Protein AF-A0A3N5QQ75-F1 (afdb_monomer)

Mean predicted aligned error: 16.66 Å

Foldseek 3Di:
DDDDDDDDDDDDDDDDDDDDDDDDDDDDDPDDDDPPPPDDDDDDPPPPPQAAWFQDPNDIFGRDNQWTWDALDVPDPWIKIKGFDDDWDWDQPPPPPDIKIKGKIWIDGRDPDIDIDITIRHDDDD

Sequence (126 aa):
MPSAAPFRWTAPLIVAAAACLASCGDGGGERGTAAQSVSEPAGAPRSDHKNTEYTIGGRTIWLIDGVAEVAAAPGSAARIVTRYFGNEVRGDFNADGREDVLFLVTQETGGSGTFFYAVAAVNLER

Radius of gyration: 26.56 Å; Cα contacts (8 Å, |Δi|>4): 159; chains: 1; bounding box: 63×48×68 Å

Secondary structure (DSSP, 8-state):
----------PPP-----------------------------------TTSSEEEETTEEEE-BTTEEEEESSTT-S-EEEEEEEEEEEEE-SSSSSSPEEEEEEEEE-SSS-EEEEEEEE-----

pLDDT: mean 73.7, std 20.1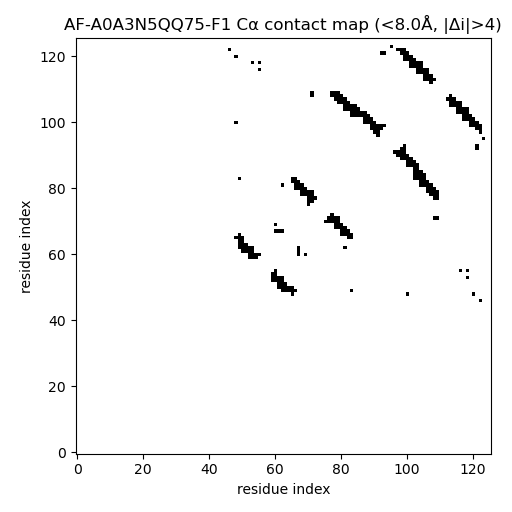4, range [37.41, 94.69]

Solvent-accessible surface area (backbone atoms only — not comparable to full-atom values): 8569 Å² total; per-residue (Å²): 134,84,85,89,76,85,88,78,87,81,78,83,88,81,88,82,87,84,88,79,93,84,79,88,85,85,85,88,80,95,69,89,70,76,82,75,77,79,77,77,79,75,80,66,86,71,74,50,76,36,56,40,77,45,75,58,94,91,39,80,45,58,28,52,88,27,38,26,82,43,63,66,44,94,92,45,92,43,42,27,40,35,35,64,67,48,78,76,44,76,44,57,84,82,76,77,86,46,74,19,41,34,30,35,31,36,36,32,70,64,66,96,58,77,44,81,45,82,49,70,48,73,68,73,89,129

Nearest PDB structures (foldseek):
  4fma-assembly9_I  TM=4.619E-01  e=2.617E+00  Escherichia coli
  6iqt-assembly2_C  TM=4.392E-01  e=6.270E+00  Helicobacter pylori 26695

Structure (mmCIF, N/CA/C/O backbone):
data_AF-A0A3N5QQ75-F1
#
_entry.id   AF-A0A3N5QQ75-F1
#
loop_
_atom_site.group_PDB
_atom_site.id
_atom_site.type_symbol
_atom_site.label_atom_id
_atom_site.label_alt_id
_atom_site.label_comp_id
_atom_site.label_asym_id
_atom_site.label_entity_id
_atom_site.label_seq_id
_atom_site.pdbx_PDB_ins_code
_atom_site.Cartn_x
_atom_site.Cartn_y
_atom_site.Cartn_z
_atom_site.occupancy
_atom_site.B_iso_or_equiv
_atom_site.auth_seq_id
_atom_site.auth_comp_id
_atom_site.auth_asym_id
_atom_site.auth_atom_id
_atom_site.pdbx_PDB_model_num
ATOM 1 N N . MET A 1 1 ? -46.088 -8.056 -2.939 1.00 45.38 1 MET A N 1
ATOM 2 C CA . MET A 1 1 ? -44.879 -8.724 -2.403 1.00 45.38 1 MET A CA 1
ATOM 3 C C . MET A 1 1 ? -43.832 -7.640 -2.156 1.00 45.38 1 MET A C 1
ATOM 5 O O . MET A 1 1 ? -43.824 -6.683 -2.919 1.00 45.38 1 MET A O 1
ATOM 9 N N . PRO A 1 2 ? -43.150 -7.684 -1.001 1.00 51.50 2 PRO A N 1
ATOM 10 C CA . PRO A 1 2 ? -43.153 -6.650 0.058 1.00 51.50 2 PRO A CA 1
ATOM 11 C C . PRO A 1 2 ? -42.226 -5.463 -0.277 1.00 51.50 2 PRO A C 1
ATOM 13 O O . PRO A 1 2 ? -41.147 -5.684 -0.802 1.00 51.50 2 PRO A O 1
ATOM 16 N N . SER A 1 3 ? -42.592 -4.179 -0.148 1.00 51.12 3 SER A N 1
ATOM 17 C CA . SER A 1 3 ? -43.098 -3.382 0.993 1.00 51.12 3 SER A CA 1
ATOM 18 C C . SER A 1 3 ? -42.158 -3.374 2.204 1.00 51.12 3 SER A C 1
ATOM 20 O O . SER A 1 3 ? -42.354 -4.125 3.154 1.00 51.12 3 SER A O 1
ATOM 22 N N . ALA A 1 4 ? -41.148 -2.501 2.156 1.00 53.00 4 ALA A N 1
ATOM 23 C CA . ALA A 1 4 ? -40.246 -2.201 3.263 1.00 53.00 4 ALA A CA 1
ATOM 24 C C . ALA A 1 4 ? -40.889 -1.189 4.230 1.00 53.00 4 ALA A C 1
ATOM 26 O O . ALA A 1 4 ? -41.298 -0.105 3.818 1.00 53.00 4 ALA A O 1
ATOM 27 N N . ALA A 1 5 ? -40.956 -1.541 5.514 1.00 62.81 5 ALA A N 1
ATOM 28 C CA . ALA A 1 5 ? -41.273 -0.628 6.610 1.00 62.81 5 ALA A CA 1
ATOM 29 C C . ALA A 1 5 ? -40.014 -0.400 7.480 1.00 62.81 5 ALA A C 1
ATOM 31 O O . ALA A 1 5 ? -39.174 -1.298 7.570 1.00 62.81 5 ALA A O 1
ATOM 32 N N . PRO A 1 6 ? -39.859 0.786 8.101 1.00 57.84 6 PRO A N 1
ATOM 33 C CA . PRO A 1 6 ? -38.618 1.211 8.750 1.00 57.84 6 PRO A CA 1
ATOM 34 C C . PRO A 1 6 ? -38.422 0.581 10.135 1.00 57.84 6 PRO A C 1
ATOM 36 O O . PRO A 1 6 ? -39.323 0.593 10.977 1.00 57.84 6 PRO A O 1
ATOM 3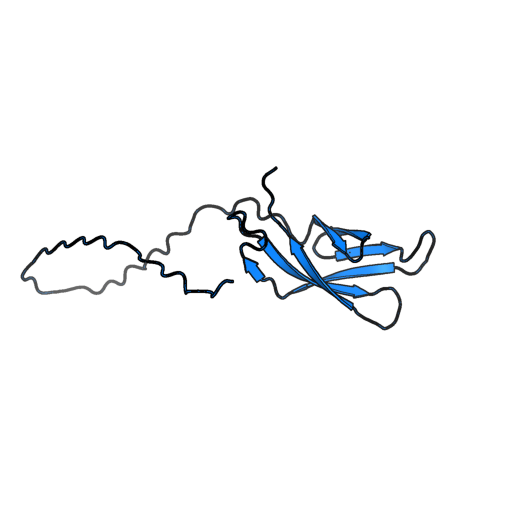9 N N . PHE A 1 7 ? -37.211 0.081 10.389 1.00 44.38 7 PHE A N 1
ATOM 40 C CA . PHE A 1 7 ? -36.809 -0.472 11.679 1.00 44.38 7 PHE A CA 1
ATOM 41 C C . PHE A 1 7 ? -36.559 0.664 12.683 1.00 44.38 7 PHE A C 1
ATOM 43 O O . PHE A 1 7 ? -35.676 1.501 12.495 1.00 44.38 7 PHE A O 1
ATOM 50 N N . ARG A 1 8 ? -37.380 0.717 13.736 1.00 55.47 8 ARG A N 1
ATOM 51 C CA . ARG A 1 8 ? -37.290 1.683 14.837 1.00 55.47 8 ARG A CA 1
ATOM 52 C C . ARG A 1 8 ? -36.487 1.069 15.982 1.00 55.47 8 ARG A C 1
ATOM 54 O O . ARG A 1 8 ? -36.909 0.064 16.541 1.00 55.47 8 ARG A O 1
ATOM 61 N N . TRP A 1 9 ? -35.377 1.697 16.365 1.00 48.31 9 TRP A N 1
ATOM 62 C CA . TRP A 1 9 ? -34.680 1.386 17.614 1.00 48.31 9 TRP A CA 1
ATOM 63 C C . TRP A 1 9 ? -35.328 2.160 18.765 1.00 48.31 9 TRP A C 1
ATOM 65 O O . TRP A 1 9 ? -35.171 3.373 18.886 1.00 48.31 9 TRP A O 1
ATOM 75 N N . THR A 1 10 ? -36.085 1.460 19.603 1.00 56.41 10 THR A N 1
ATOM 76 C CA . THR A 1 10 ? -36.458 1.915 20.947 1.00 56.41 10 THR A CA 1
ATOM 77 C C . THR A 1 10 ? -35.331 1.551 21.908 1.00 56.41 10 THR A C 1
ATOM 79 O O . THR A 1 10 ? -35.146 0.374 22.210 1.00 56.41 10 THR A O 1
ATOM 82 N N . ALA A 1 11 ? -34.581 2.541 22.389 1.00 58.94 11 ALA A N 1
ATOM 83 C CA . ALA A 1 11 ? -33.687 2.367 23.530 1.00 58.94 11 ALA A CA 1
ATOM 84 C C . ALA A 1 11 ? -34.483 2.548 24.842 1.00 58.94 11 ALA A C 1
ATOM 86 O O . ALA A 1 11 ? -35.307 3.465 24.919 1.00 58.94 11 ALA A O 1
ATOM 87 N N . PRO A 1 12 ? -34.284 1.695 25.864 1.00 56.78 12 PRO A N 1
ATOM 88 C CA . PRO A 1 12 ? -34.960 1.831 27.148 1.00 56.78 12 PRO A CA 1
ATOM 89 C C . PRO A 1 12 ? -34.353 2.949 28.008 1.00 56.78 12 PRO A C 1
ATOM 91 O O . PRO A 1 12 ? -33.141 3.145 28.061 1.00 56.78 12 PRO A O 1
ATOM 94 N N . LEU A 1 13 ? -35.245 3.650 28.712 1.00 49.97 13 LEU A N 1
ATOM 95 C CA . LEU A 1 13 ? -34.960 4.529 29.843 1.00 49.97 13 LEU A CA 1
ATOM 96 C C . LEU A 1 13 ? -34.166 3.794 30.932 1.00 49.97 13 LEU A C 1
ATOM 98 O O . LEU A 1 13 ? -34.607 2.746 31.399 1.00 49.97 13 LEU A O 1
ATOM 102 N N . ILE A 1 14 ? -33.114 4.428 31.456 1.00 50.69 14 ILE A N 1
ATOM 103 C CA . ILE A 1 14 ? -32.720 4.256 32.858 1.00 50.69 14 ILE A CA 1
ATOM 104 C C . ILE A 1 14 ? -32.606 5.644 33.488 1.00 50.69 14 ILE A C 1
ATOM 106 O O . ILE A 1 14 ? -31.777 6.468 33.110 1.00 50.69 14 ILE A O 1
ATOM 110 N N . VAL A 1 15 ? -33.507 5.886 34.437 1.00 46.69 15 VAL A N 1
ATOM 111 C CA . VAL A 1 15 ? -33.514 7.011 35.370 1.00 46.69 15 VAL A CA 1
ATOM 112 C C . VAL A 1 15 ? -32.553 6.681 36.508 1.00 46.69 15 VAL A C 1
ATOM 114 O O . VAL A 1 15 ? -32.668 5.619 37.114 1.00 46.69 15 VAL A O 1
ATOM 117 N N . ALA A 1 16 ? -31.675 7.614 36.863 1.00 42.91 16 ALA A N 1
ATOM 118 C CA . ALA A 1 16 ? -31.099 7.674 38.201 1.00 42.91 16 ALA A CA 1
ATOM 119 C C . ALA A 1 16 ? -31.028 9.142 38.633 1.00 42.91 16 ALA A C 1
ATOM 121 O O . ALA A 1 16 ? -30.287 9.942 38.066 1.00 42.91 16 ALA A O 1
ATOM 122 N N . ALA A 1 17 ? -31.857 9.490 39.616 1.00 46.19 17 ALA A N 1
ATOM 123 C CA . ALA A 1 17 ? -31.820 10.758 40.323 1.00 46.19 17 ALA A CA 1
ATOM 124 C C . ALA A 1 17 ? -30.976 10.593 41.594 1.00 46.19 17 ALA A C 1
ATOM 126 O O . ALA A 1 17 ? -31.153 9.620 42.325 1.00 46.19 17 ALA A O 1
ATOM 127 N N . ALA A 1 18 ? -30.121 11.567 41.892 1.00 47.38 18 ALA A N 1
ATOM 128 C CA . ALA A 1 18 ? -29.580 11.772 43.229 1.00 47.38 18 ALA A CA 1
ATOM 129 C C . ALA A 1 18 ? -29.489 13.281 43.482 1.00 47.38 18 ALA A C 1
ATOM 131 O O . ALA A 1 18 ? -28.680 13.984 42.882 1.00 47.38 18 ALA A O 1
ATOM 132 N N . ALA A 1 19 ? -30.377 13.771 44.345 1.00 51.97 19 ALA A N 1
ATOM 133 C CA . ALA A 1 19 ? -30.342 15.113 44.901 1.00 51.97 19 ALA A CA 1
ATOM 134 C C . ALA A 1 19 ? -29.647 15.056 46.265 1.00 51.97 19 ALA A C 1
ATOM 136 O O . ALA A 1 19 ? -30.085 14.302 47.130 1.00 51.97 19 ALA A O 1
ATOM 137 N N . CYS A 1 20 ? -28.631 15.892 46.476 1.00 40.09 20 CYS A N 1
ATOM 138 C CA . CYS A 1 20 ? -28.163 16.272 47.806 1.00 40.09 20 CYS A CA 1
ATOM 139 C C . CYS A 1 20 ? -27.977 17.792 47.828 1.00 40.09 20 CYS A C 1
ATOM 141 O O . CYS A 1 20 ? -27.110 18.340 47.153 1.00 40.09 20 CYS A O 1
ATOM 143 N N . LEU A 1 21 ? -28.841 18.458 48.593 1.00 52.56 21 LEU A N 1
ATOM 144 C CA . LEU A 1 21 ? -28.701 19.848 49.012 1.00 52.56 21 LEU A CA 1
ATOM 145 C C . LEU A 1 21 ? -27.555 19.950 50.027 1.00 52.56 21 LEU A C 1
ATOM 147 O O . LEU A 1 21 ? -27.545 19.213 51.011 1.00 52.56 21 LEU A O 1
ATOM 151 N N . ALA A 1 22 ? -26.645 20.902 49.831 1.00 55.62 22 ALA A N 1
ATOM 152 C CA . ALA A 1 22 ? -25.751 21.380 50.879 1.00 55.62 22 ALA A CA 1
ATOM 153 C C . ALA A 1 22 ? -25.661 22.908 50.812 1.00 55.62 22 ALA A C 1
ATOM 155 O O . ALA A 1 22 ? -25.501 23.508 49.751 1.00 55.62 22 ALA A O 1
ATOM 156 N N . SER A 1 23 ? -25.848 23.504 51.981 1.00 43.97 23 SER A N 1
ATOM 157 C CA . SER A 1 23 ? -26.043 24.917 52.274 1.00 43.97 23 SER A CA 1
ATOM 158 C C . SER A 1 23 ? -24.773 25.497 52.910 1.00 43.97 23 SER A C 1
ATOM 160 O O . SER A 1 23 ? -24.191 24.843 53.765 1.00 43.97 23 SER A O 1
ATOM 162 N N . CYS A 1 24 ? -24.460 26.748 52.548 1.00 44.56 24 CYS A N 1
ATOM 163 C CA . CYS A 1 24 ? -23.625 27.763 53.219 1.00 44.56 24 CYS A CA 1
ATOM 164 C C . CYS A 1 24 ? -22.142 27.471 53.540 1.00 44.56 24 CYS A C 1
ATOM 166 O O . CYS A 1 24 ? -21.817 26.564 54.297 1.00 44.56 24 CYS A O 1
ATOM 168 N N . GLY A 1 25 ? -21.262 28.386 53.111 1.00 44.41 25 GLY A N 1
ATOM 169 C CA . GLY A 1 25 ? -19.915 28.542 53.673 1.00 44.41 25 GLY A CA 1
ATOM 170 C C . GLY A 1 25 ? -18.970 29.351 52.786 1.00 44.41 25 GLY A C 1
ATOM 171 O O . GLY A 1 25 ? -18.426 28.820 51.830 1.00 44.41 25 GLY A O 1
ATOM 172 N N . ASP A 1 26 ? -18.817 30.632 53.115 1.00 46.72 26 ASP A N 1
ATOM 173 C CA . ASP A 1 26 ? -17.953 31.645 52.501 1.00 46.72 26 ASP A CA 1
ATOM 174 C C . ASP A 1 26 ? -16.443 31.349 52.637 1.00 46.72 26 ASP A C 1
ATOM 176 O O . ASP A 1 26 ? -16.001 30.788 53.639 1.00 46.72 26 ASP A O 1
ATOM 180 N N . GLY A 1 27 ? -15.663 31.830 51.662 1.00 45.66 27 GLY A N 1
ATOM 181 C CA . GLY A 1 27 ? -14.289 32.276 51.902 1.00 45.66 27 GLY A CA 1
ATOM 182 C C . GLY A 1 27 ? -13.136 31.319 51.573 1.00 45.66 27 GLY A C 1
ATOM 183 O O . GLY A 1 27 ? -12.708 30.522 52.399 1.00 45.66 27 GLY A O 1
ATOM 184 N N . GLY A 1 28 ? -12.483 31.583 50.434 1.00 43.62 28 GLY A N 1
ATOM 185 C CA . GLY A 1 28 ? -11.019 31.669 50.403 1.00 43.62 28 GLY A CA 1
ATOM 186 C C . GLY A 1 28 ? -10.245 30.528 49.737 1.00 43.62 28 GLY A C 1
ATOM 187 O O . GLY A 1 28 ? -10.135 29.428 50.266 1.00 43.62 28 GLY A O 1
ATOM 188 N N . GLY A 1 29 ? -9.551 30.875 48.648 1.00 37.41 29 GLY A N 1
ATOM 189 C CA . GLY A 1 29 ? -8.299 30.222 48.260 1.00 37.41 29 GLY A CA 1
ATOM 190 C C . GLY A 1 29 ? -8.328 29.496 46.921 1.00 37.41 29 GLY A C 1
ATOM 191 O O . GLY A 1 29 ? -8.285 28.271 46.877 1.00 37.41 29 GLY A O 1
ATOM 192 N N . GLU A 1 30 ? -8.287 30.248 45.820 1.00 43.91 30 GLU A N 1
ATOM 193 C CA . GLU A 1 30 ? -7.864 29.714 44.525 1.00 43.91 30 GLU A CA 1
ATOM 194 C C . GLU A 1 30 ? -6.390 29.289 44.617 1.00 43.91 30 GLU A C 1
ATOM 196 O O . GLU A 1 30 ? -5.462 30.079 44.454 1.00 43.91 30 GLU A O 1
ATOM 201 N N . ARG A 1 31 ? -6.156 28.010 44.904 1.00 45.56 31 ARG A N 1
ATOM 202 C CA . ARG A 1 31 ? -4.937 27.322 44.482 1.00 45.56 31 ARG A CA 1
ATOM 203 C C . ARG A 1 31 ? -5.347 26.353 43.397 1.00 45.56 31 ARG A C 1
ATOM 205 O O . ARG A 1 31 ? -5.902 25.296 43.687 1.00 45.56 31 ARG A O 1
ATOM 212 N N . GLY A 1 32 ? -5.079 26.752 42.154 1.00 50.66 32 GLY A N 1
ATOM 213 C CA . GLY A 1 32 ? -5.165 25.888 40.988 1.00 50.66 32 GLY A CA 1
ATOM 214 C C . GLY A 1 32 ? -4.408 24.592 41.257 1.00 50.66 32 GLY A C 1
ATOM 215 O O . GLY A 1 32 ? -3.181 24.554 41.231 1.00 50.66 32 GLY A O 1
ATOM 216 N N . THR A 1 33 ? -5.160 23.542 41.565 1.00 39.34 33 THR A N 1
ATOM 217 C CA . THR A 1 33 ? -4.690 22.166 41.530 1.00 39.34 33 THR A CA 1
ATOM 218 C C . THR A 1 33 ? -4.952 21.678 40.125 1.00 39.34 33 THR A C 1
ATOM 220 O O . THR A 1 33 ? -6.094 21.631 39.668 1.00 39.34 33 THR A O 1
ATOM 223 N N . ALA A 1 34 ? -3.849 21.390 39.442 1.00 43.84 34 ALA A N 1
ATOM 224 C CA . ALA A 1 34 ? -3.806 20.731 38.159 1.00 43.84 34 ALA A CA 1
ATOM 225 C C . ALA A 1 34 ? -4.819 19.582 38.124 1.00 43.84 34 ALA A C 1
ATOM 227 O O . ALA A 1 34 ? -4.768 18.674 38.95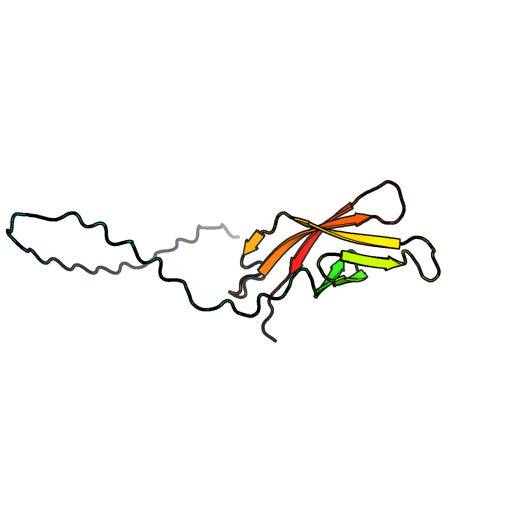6 1.00 43.84 34 ALA A O 1
ATOM 228 N N . ALA A 1 35 ? -5.719 19.631 37.142 1.00 48.66 35 ALA A N 1
ATOM 229 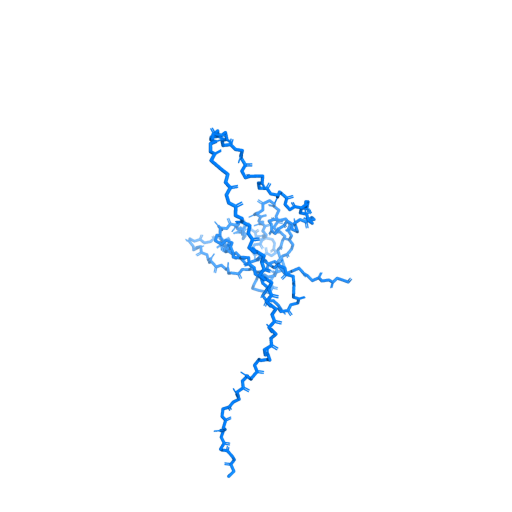C CA . ALA A 1 35 ? -6.424 18.450 36.696 1.00 48.66 35 ALA A CA 1
ATOM 230 C C . ALA A 1 35 ? -5.356 17.409 36.345 1.00 48.66 35 ALA A C 1
ATOM 232 O O . ALA A 1 35 ? -4.582 17.572 35.401 1.00 48.66 35 ALA A O 1
ATOM 233 N N . GLN A 1 36 ? -5.265 16.382 37.181 1.00 40.09 36 GLN A N 1
ATOM 234 C CA . GLN A 1 36 ? -4.485 15.195 36.907 1.00 40.09 36 GLN A CA 1
ATOM 235 C C . GLN A 1 36 ? -5.164 14.496 35.734 1.00 40.09 36 GLN A C 1
ATOM 237 O O . GLN A 1 36 ? -6.160 13.795 35.902 1.00 40.09 36 GLN A O 1
ATOM 242 N N . SER A 1 37 ? -4.639 14.742 34.534 1.00 44.66 37 SER A N 1
ATOM 243 C CA . SER A 1 37 ? -4.821 13.873 33.381 1.00 44.66 37 SER A CA 1
ATOM 244 C C . SER A 1 37 ? -4.383 12.479 33.807 1.00 44.66 37 SER A C 1
ATOM 246 O O . SER A 1 37 ? -3.190 12.217 33.962 1.00 44.66 37 SER A O 1
ATOM 248 N N . VAL A 1 38 ? -5.355 11.614 34.076 1.00 48.97 38 VAL A N 1
ATOM 249 C CA . VAL A 1 38 ? -5.108 10.201 34.330 1.00 48.97 38 VAL A CA 1
ATOM 250 C C . VAL A 1 38 ? -4.574 9.630 33.023 1.00 48.97 38 VAL A C 1
ATOM 252 O O . VAL A 1 38 ? -5.303 9.466 32.050 1.00 48.97 38 VAL A O 1
ATOM 255 N N . SER A 1 39 ? -3.262 9.422 32.987 1.00 52.41 39 SER A N 1
ATOM 256 C CA . SER A 1 39 ? -2.574 8.645 31.972 1.00 52.41 39 SER A CA 1
ATOM 257 C C . SER A 1 39 ? -3.111 7.218 32.025 1.00 52.41 39 SER A C 1
ATOM 259 O O . SER A 1 39 ? -2.831 6.463 32.956 1.00 52.41 39 SER A O 1
ATOM 261 N N . GLU A 1 40 ? -3.909 6.882 31.017 1.00 55.88 40 GLU A N 1
ATOM 262 C CA . GLU A 1 40 ? -4.346 5.526 30.701 1.00 55.88 40 GLU A CA 1
ATOM 263 C C . GLU A 1 40 ? -3.116 4.595 30.627 1.00 55.88 40 GLU A C 1
ATOM 265 O O . GLU A 1 40 ? -2.086 4.987 30.058 1.00 55.88 40 GLU A O 1
ATOM 270 N N . PRO A 1 41 ? -3.149 3.401 31.246 1.00 48.16 41 PRO A N 1
ATOM 271 C CA . PRO A 1 41 ? -1.963 2.571 31.351 1.00 48.16 41 PRO A CA 1
ATOM 272 C C . PRO A 1 41 ? -1.562 1.988 29.994 1.00 48.16 41 PRO A C 1
ATOM 274 O O . PRO A 1 41 ? -2.386 1.478 29.245 1.00 48.16 41 PRO A O 1
ATOM 277 N N . ALA A 1 42 ? -0.249 2.060 29.757 1.00 48.00 42 ALA A N 1
ATOM 278 C CA . ALA A 1 42 ? 0.592 1.189 28.941 1.00 48.00 42 ALA A CA 1
ATOM 279 C C . ALA A 1 42 ? -0.057 0.602 27.682 1.00 48.00 42 ALA A C 1
ATOM 281 O O . ALA A 1 42 ? -0.716 -0.437 27.717 1.00 48.00 42 ALA A O 1
ATOM 282 N N . GLY A 1 43 ? 0.256 1.242 26.551 1.00 43.31 43 GLY A N 1
ATOM 283 C CA . GLY A 1 43 ? 0.027 0.684 25.231 1.00 43.31 43 GLY A CA 1
ATOM 284 C C . GLY A 1 43 ? 0.442 -0.783 25.186 1.00 43.31 43 GLY A C 1
ATOM 285 O O . GLY A 1 43 ? 1.588 -1.135 25.480 1.00 43.31 43 GLY A O 1
ATOM 286 N N . ALA A 1 44 ? -0.511 -1.619 24.774 1.00 47.06 44 ALA A N 1
ATOM 287 C CA . ALA A 1 44 ? -0.225 -2.885 24.121 1.00 47.06 44 ALA A CA 1
ATOM 288 C C . ALA A 1 44 ? 0.949 -2.692 23.144 1.00 47.06 44 ALA A C 1
ATOM 290 O O . ALA A 1 44 ? 1.118 -1.571 22.645 1.00 47.06 44 ALA A O 1
ATOM 291 N N . PRO A 1 45 ? 1.763 -3.727 22.853 1.00 42.22 45 PRO A N 1
ATOM 292 C CA . PRO A 1 45 ? 2.751 -3.624 21.789 1.00 42.22 45 PRO A CA 1
ATOM 293 C C . PRO A 1 45 ? 2.000 -3.159 20.547 1.00 42.22 45 PRO A C 1
ATOM 295 O O . PRO A 1 45 ? 1.212 -3.906 19.972 1.00 42.22 45 PRO A O 1
ATOM 298 N N . ARG A 1 46 ? 2.140 -1.874 20.212 1.00 53.66 46 ARG A N 1
ATOM 299 C CA . ARG A 1 46 ? 1.488 -1.298 19.051 1.00 53.66 46 ARG A CA 1
ATOM 300 C C . ARG A 1 46 ? 2.184 -2.014 17.918 1.00 53.66 46 ARG A C 1
ATOM 302 O O . ARG A 1 46 ? 3.368 -1.760 17.713 1.00 53.66 46 ARG A O 1
ATOM 309 N N . SER A 1 47 ? 1.496 -2.979 17.310 1.00 62.62 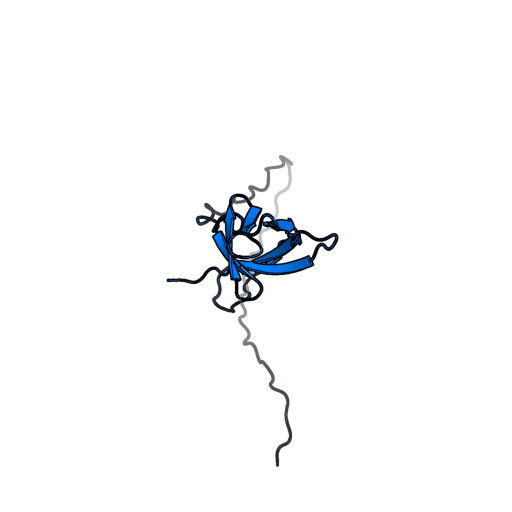47 SER A N 1
ATOM 310 C CA . SER A 1 47 ? 1.983 -3.702 16.144 1.00 62.62 47 SER A CA 1
ATOM 311 C C . SER A 1 47 ? 2.622 -2.666 15.241 1.00 62.62 47 SER A C 1
ATOM 313 O O . SER A 1 47 ? 1.952 -1.706 14.855 1.00 62.62 47 SER A O 1
ATOM 315 N N . ASP A 1 48 ? 3.936 -2.771 15.051 1.00 85.06 48 ASP A N 1
ATOM 316 C CA . ASP A 1 48 ? 4.670 -1.754 14.322 1.00 85.06 48 ASP A CA 1
ATOM 317 C C . ASP A 1 48 ? 4.238 -1.868 12.866 1.00 85.06 48 ASP A C 1
ATOM 319 O O . ASP A 1 48 ? 4.729 -2.695 12.099 1.00 85.06 48 ASP A O 1
ATOM 323 N N . HIS A 1 49 ? 3.247 -1.063 12.492 1.00 85.06 49 HIS A N 1
ATOM 324 C CA . HIS A 1 49 ? 2.673 -1.052 11.157 1.00 85.06 49 HIS A CA 1
ATOM 325 C C . HIS A 1 49 ? 3.700 -0.588 10.117 1.00 85.06 49 HIS A C 1
ATOM 327 O O . HIS A 1 49 ? 3.485 -0.762 8.920 1.00 85.06 49 HIS A O 1
ATOM 333 N N . LYS A 1 50 ? 4.843 -0.046 10.542 1.00 90.12 50 LYS A N 1
ATOM 334 C CA . LYS A 1 50 ? 5.972 0.273 9.666 1.00 90.12 50 LYS A CA 1
ATOM 335 C C . LYS A 1 50 ? 6.973 -0.878 9.567 1.00 90.12 50 LYS A C 1
ATOM 337 O O . LYS A 1 50 ? 7.811 -0.844 8.671 1.00 90.12 50 LYS A O 1
ATOM 342 N N . ASN A 1 51 ? 6.863 -1.895 10.417 1.00 92.00 51 ASN A N 1
ATOM 343 C CA . ASN A 1 51 ? 7.740 -3.057 10.452 1.00 92.00 51 ASN A CA 1
ATOM 344 C C . ASN A 1 51 ? 6.944 -4.376 10.388 1.00 92.00 51 ASN A C 1
ATOM 346 O O . ASN A 1 51 ? 6.969 -5.191 11.313 1.00 92.00 51 ASN A O 1
ATOM 350 N N . THR A 1 52 ? 6.204 -4.581 9.296 1.00 90.62 52 THR A N 1
ATOM 351 C CA . THR A 1 52 ? 5.402 -5.794 9.080 1.00 90.62 52 THR A CA 1
ATOM 352 C C . THR A 1 52 ? 5.246 -6.128 7.594 1.00 90.62 52 THR A C 1
ATOM 354 O O . THR A 1 52 ? 5.640 -5.368 6.704 1.00 90.62 52 THR A O 1
ATOM 357 N N . GLU A 1 53 ? 4.699 -7.306 7.328 1.00 91.62 53 GLU A N 1
ATOM 358 C CA . GLU A 1 53 ? 4.407 -7.805 5.993 1.00 91.62 53 GLU A CA 1
ATOM 359 C C . GLU A 1 53 ? 3.056 -7.276 5.485 1.00 91.62 53 GLU A C 1
ATOM 361 O O . GLU A 1 53 ? 2.059 -7.276 6.205 1.00 91.62 53 GLU A O 1
ATOM 366 N N . TYR A 1 54 ? 3.017 -6.854 4.220 1.00 91.62 54 TYR A N 1
ATOM 367 C CA . TYR A 1 54 ? 1.815 -6.389 3.532 1.00 91.62 54 TYR A CA 1
ATOM 368 C C . TYR A 1 54 ? 1.661 -7.063 2.177 1.00 91.62 54 TYR A C 1
ATOM 370 O O . TYR A 1 54 ? 2.637 -7.335 1.482 1.00 91.62 54 TYR A O 1
ATOM 378 N N . THR A 1 55 ? 0.415 -7.259 1.752 1.00 91.25 55 THR A N 1
ATOM 379 C CA . THR A 1 55 ? 0.105 -7.707 0.391 1.00 91.25 55 THR A CA 1
ATOM 380 C C . THR A 1 55 ? -0.385 -6.522 -0.435 1.00 91.25 55 THR A C 1
ATOM 382 O O . THR A 1 55 ? -1.481 -6.016 -0.205 1.00 91.25 55 THR A O 1
ATOM 385 N N . ILE A 1 56 ? 0.410 -6.081 -1.413 1.00 88.44 56 ILE A N 1
ATOM 386 C CA . ILE A 1 56 ? 0.069 -4.981 -2.327 1.00 88.44 56 ILE A CA 1
ATOM 387 C C . ILE A 1 56 ? 0.051 -5.521 -3.754 1.00 88.44 56 ILE A C 1
ATOM 389 O O . ILE A 1 56 ? 1.047 -6.055 -4.239 1.00 88.44 56 ILE A O 1
ATOM 393 N N . GLY A 1 57 ? -1.092 -5.413 -4.438 1.00 83.38 57 GLY A N 1
ATOM 394 C CA . GLY A 1 57 ? -1.224 -5.881 -5.824 1.00 83.38 57 GLY A CA 1
ATOM 395 C C . GLY A 1 57 ? -0.934 -7.379 -6.002 1.00 83.38 57 GLY A C 1
ATOM 396 O O . GLY A 1 57 ? -0.344 -7.775 -7.003 1.00 83.38 57 GLY A O 1
ATOM 397 N N . GLY A 1 58 ? -1.276 -8.206 -5.005 1.00 84.94 58 GLY A N 1
ATOM 398 C CA . GLY A 1 58 ? -1.008 -9.652 -5.009 1.00 84.94 58 GLY A CA 1
ATOM 399 C C . GLY A 1 58 ? 0.452 -10.037 -4.742 1.00 84.94 58 GLY A C 1
ATOM 400 O O . GLY A 1 58 ? 0.795 -11.213 -4.832 1.00 84.94 58 GLY A O 1
ATOM 401 N N . ARG A 1 59 ? 1.315 -9.068 -4.415 1.00 86.12 59 ARG A N 1
ATOM 402 C CA . ARG A 1 59 ? 2.708 -9.300 -4.027 1.00 86.12 59 ARG A CA 1
ATOM 403 C C . ARG A 1 59 ? 2.873 -9.043 -2.540 1.00 86.12 59 ARG A C 1
ATOM 405 O O . ARG A 1 59 ? 2.484 -7.989 -2.041 1.00 86.12 59 ARG A O 1
ATOM 412 N N . THR A 1 60 ? 3.498 -9.989 -1.864 1.00 90.31 60 THR A N 1
ATOM 413 C CA . THR A 1 60 ? 3.905 -9.843 -0.474 1.00 90.31 60 THR A CA 1
ATOM 414 C C . THR A 1 60 ? 5.180 -9.005 -0.400 1.00 90.31 60 THR A C 1
ATOM 416 O O . THR A 1 60 ? 6.161 -9.300 -1.088 1.00 90.31 60 THR A O 1
ATOM 419 N N . ILE A 1 61 ? 5.157 -7.941 0.396 1.00 91.31 61 ILE A N 1
ATOM 420 C CA . ILE A 1 61 ? 6.301 -7.070 0.666 1.00 91.31 61 ILE A CA 1
ATOM 421 C C . ILE A 1 61 ? 6.501 -6.945 2.171 1.00 91.31 61 ILE A C 1
ATOM 423 O O . ILE A 1 61 ? 5.536 -6.903 2.930 1.00 91.31 61 ILE A O 1
ATOM 427 N N . TRP A 1 62 ? 7.752 -6.841 2.600 1.00 92.25 62 TRP A N 1
ATOM 428 C CA . TRP A 1 62 ? 8.080 -6.602 3.999 1.00 92.25 62 TRP A CA 1
ATOM 429 C C . TRP A 1 62 ? 8.505 -5.147 4.162 1.00 92.25 62 TRP A C 1
ATOM 431 O O . TRP A 1 62 ? 9.532 -4.742 3.620 1.00 92.25 62 TRP A O 1
ATOM 441 N N . LEU A 1 63 ? 7.696 -4.360 4.872 1.00 92.94 63 LEU A N 1
ATOM 442 C CA . LEU A 1 63 ? 8.084 -3.019 5.293 1.00 92.94 63 LEU A CA 1
ATOM 443 C C . LEU A 1 63 ? 9.014 -3.142 6.500 1.00 92.94 63 LEU A C 1
ATOM 445 O O . LEU A 1 63 ? 8.659 -3.792 7.477 1.00 92.94 63 LEU A O 1
ATOM 449 N N . ILE A 1 64 ? 10.186 -2.522 6.414 1.00 92.75 64 ILE A N 1
ATOM 450 C CA . ILE A 1 64 ? 11.171 -2.424 7.491 1.00 92.75 64 ILE A CA 1
ATOM 451 C C . ILE A 1 64 ? 11.388 -0.935 7.740 1.00 92.75 64 ILE A C 1
ATOM 453 O O . ILE A 1 64 ? 11.759 -0.204 6.819 1.00 92.75 64 ILE A O 1
ATOM 457 N N . ASP A 1 65 ? 11.073 -0.468 8.947 1.00 91.25 65 ASP A N 1
ATOM 458 C CA . ASP A 1 65 ? 11.091 0.959 9.309 1.00 91.25 65 ASP A CA 1
ATOM 459 C C . ASP A 1 65 ? 10.342 1.866 8.301 1.00 91.25 65 ASP A C 1
ATOM 461 O O . ASP A 1 65 ? 10.701 3.018 8.049 1.00 91.25 65 ASP A O 1
ATOM 465 N N . GLY A 1 66 ? 9.269 1.344 7.697 1.00 90.75 66 GLY A N 1
ATOM 466 C CA . GLY A 1 66 ? 8.421 2.053 6.740 1.00 90.75 66 GLY A CA 1
ATOM 467 C C . GLY A 1 66 ? 8.927 2.028 5.297 1.00 90.75 66 GLY A C 1
ATOM 468 O O . GLY A 1 66 ? 8.372 2.738 4.457 1.00 90.75 66 GLY A O 1
ATOM 469 N N . VAL A 1 67 ? 9.949 1.231 4.979 1.00 93.06 67 VAL A N 1
ATOM 470 C CA . VAL A 1 67 ? 10.492 1.097 3.620 1.00 93.06 67 VAL A CA 1
ATOM 471 C C . VAL A 1 67 ? 10.591 -0.375 3.227 1.00 93.06 67 VAL A C 1
ATOM 473 O O . VAL A 1 67 ? 11.019 -1.215 4.009 1.00 93.06 67 VAL A O 1
ATOM 476 N N . ALA A 1 68 ? 10.213 -0.691 1.993 1.00 93.19 68 ALA A N 1
ATOM 477 C CA . ALA A 1 68 ? 10.410 -2.003 1.392 1.00 93.19 68 ALA A CA 1
ATOM 478 C C . ALA A 1 68 ? 11.045 -1.845 0.010 1.00 93.19 68 ALA A C 1
ATOM 480 O O . ALA A 1 68 ? 10.568 -1.055 -0.806 1.00 93.19 68 ALA A O 1
ATOM 481 N N . GLU A 1 69 ? 12.081 -2.625 -0.283 1.00 91.56 69 GLU A N 1
ATOM 482 C CA . GLU A 1 69 ? 12.677 -2.705 -1.617 1.00 91.56 69 GLU A CA 1
ATOM 483 C C . GLU A 1 69 ? 12.602 -4.138 -2.135 1.00 91.56 69 GLU A C 1
ATOM 485 O O . GLU A 1 69 ? 13.135 -5.062 -1.523 1.00 91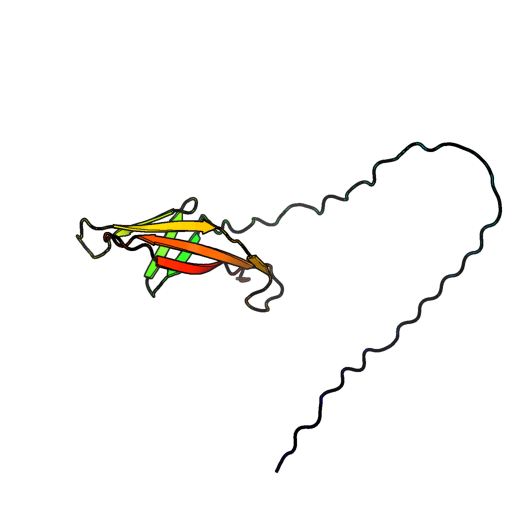.56 69 GLU A O 1
ATOM 490 N N . VAL A 1 70 ? 11.962 -4.330 -3.287 1.00 88.88 70 VAL A N 1
ATOM 491 C CA . VAL A 1 70 ? 11.866 -5.640 -3.946 1.00 88.88 70 VAL A CA 1
ATOM 492 C C . VAL A 1 70 ? 12.260 -5.524 -5.412 1.00 88.88 70 VAL A C 1
ATOM 494 O O . VAL A 1 70 ? 12.011 -4.507 -6.052 1.00 88.88 70 VAL A O 1
ATOM 497 N N . ALA A 1 71 ? 12.876 -6.556 -5.987 1.00 86.19 71 ALA A N 1
ATOM 498 C CA . ALA A 1 71 ? 13.175 -6.550 -7.418 1.00 86.19 71 ALA A CA 1
ATOM 499 C C . ALA A 1 71 ? 11.873 -6.487 -8.239 1.00 86.19 71 ALA A C 1
ATOM 501 O O . ALA A 1 71 ? 10.885 -7.165 -7.929 1.00 86.19 71 ALA A O 1
ATOM 502 N N . ALA A 1 72 ? 11.859 -5.686 -9.308 1.00 83.38 72 ALA A N 1
ATOM 503 C CA . ALA A 1 72 ? 10.677 -5.547 -10.157 1.00 83.38 72 ALA A CA 1
ATOM 504 C C . ALA A 1 72 ? 10.283 -6.885 -10.805 1.00 83.38 72 ALA A C 1
ATOM 506 O O . ALA A 1 72 ? 9.096 -7.212 -10.861 1.00 83.38 72 ALA A O 1
ATOM 507 N N . ALA A 1 73 ? 11.289 -7.673 -11.195 1.00 81.75 73 ALA A N 1
ATOM 508 C CA . ALA A 1 73 ? 11.187 -9.032 -11.717 1.00 81.75 73 ALA A CA 1
ATOM 509 C C . ALA A 1 73 ? 12.437 -9.850 -11.317 1.00 81.75 73 ALA A C 1
ATOM 511 O O . ALA A 1 73 ? 13.463 -9.246 -10.981 1.00 81.75 73 ALA A O 1
ATOM 512 N N . PRO A 1 74 ? 12.395 -11.198 -11.365 1.00 81.50 74 PRO A N 1
ATOM 513 C CA . PRO A 1 74 ? 13.565 -12.037 -11.100 1.00 81.50 74 PRO A CA 1
ATOM 514 C C . PRO A 1 74 ? 14.750 -11.648 -11.996 1.00 81.50 74 PRO A C 1
ATOM 516 O O . PRO A 1 74 ? 14.623 -11.622 -13.217 1.00 81.50 74 PRO A O 1
ATOM 519 N N . GLY A 1 75 ? 15.892 -11.310 -11.392 1.00 81.38 75 GLY A N 1
ATOM 520 C CA . GLY A 1 75 ? 17.101 -10.898 -12.119 1.00 81.38 75 GLY A CA 1
ATOM 521 C C . GLY A 1 75 ? 17.079 -9.479 -12.708 1.00 81.38 75 GLY A C 1
ATOM 522 O O . GLY A 1 75 ? 18.023 -9.106 -13.400 1.00 81.38 75 GLY A O 1
ATOM 523 N N . SER A 1 76 ? 16.044 -8.674 -12.449 1.00 82.44 76 SER A N 1
ATOM 524 C CA . SER A 1 76 ? 15.991 -7.285 -12.920 1.00 82.44 76 SER A CA 1
ATOM 525 C C . SER A 1 76 ? 16.859 -6.355 -12.068 1.00 82.44 76 SER A C 1
ATOM 527 O O . SER A 1 76 ? 16.876 -6.459 -10.842 1.00 82.44 76 SER A O 1
ATOM 529 N N . ALA A 1 77 ? 17.526 -5.395 -12.715 1.00 83.00 77 ALA A N 1
ATOM 530 C CA . ALA A 1 77 ? 18.182 -4.278 -12.032 1.00 83.00 77 ALA A CA 1
ATOM 531 C C . ALA A 1 77 ? 17.174 -3.235 -11.510 1.00 83.00 77 ALA A C 1
ATOM 533 O O . ALA A 1 77 ? 17.499 -2.457 -10.613 1.00 83.00 77 ALA A O 1
ATOM 534 N N . ALA A 1 78 ? 15.953 -3.217 -12.058 1.00 84.50 78 ALA A N 1
ATOM 535 C CA . ALA A 1 78 ? 14.895 -2.332 -11.593 1.00 84.50 78 ALA A CA 1
ATOM 536 C C . ALA A 1 78 ? 14.355 -2.809 -10.238 1.00 84.50 78 ALA A C 1
ATOM 538 O O . ALA A 1 78 ? 14.072 -3.996 -10.042 1.00 84.50 78 ALA A O 1
ATOM 539 N N . ARG A 1 79 ? 14.174 -1.862 -9.316 1.00 88.31 79 ARG A N 1
ATOM 540 C CA . ARG A 1 79 ? 13.623 -2.100 -7.981 1.00 88.31 79 ARG A CA 1
ATOM 541 C C . ARG A 1 79 ? 12.278 -1.411 -7.844 1.00 88.31 79 ARG A C 1
ATOM 543 O O . ARG A 1 79 ? 12.071 -0.323 -8.372 1.00 88.31 79 ARG A O 1
ATOM 550 N N . ILE A 1 80 ? 11.387 -2.074 -7.130 1.00 90.06 80 ILE A N 1
ATOM 551 C CA . ILE A 1 80 ? 10.147 -1.514 -6.635 1.00 90.06 80 ILE A CA 1
ATOM 552 C C . ILE A 1 80 ? 10.416 -1.064 -5.210 1.00 90.06 80 ILE A C 1
ATOM 554 O O . ILE A 1 80 ? 10.675 -1.895 -4.338 1.00 90.06 80 ILE A O 1
ATOM 558 N N . VAL A 1 81 ? 10.362 0.242 -4.990 1.00 92.44 81 VAL A N 1
ATOM 559 C CA . VAL A 1 81 ? 10.534 0.839 -3.669 1.00 92.44 81 VAL A CA 1
ATOM 560 C C . VAL A 1 81 ? 9.159 1.231 -3.161 1.00 92.44 81 VAL A C 1
ATOM 562 O O . VAL A 1 81 ? 8.481 2.041 -3.786 1.00 92.44 81 VAL A O 1
ATOM 565 N N . THR A 1 82 ? 8.733 0.638 -2.051 1.00 94.38 82 THR A N 1
ATOM 566 C CA . THR A 1 82 ? 7.509 1.021 -1.347 1.00 94.38 82 THR A CA 1
ATOM 567 C C . THR A 1 82 ? 7.892 1.802 -0.100 1.00 94.38 82 THR A C 1
ATOM 569 O O . THR A 1 82 ? 8.721 1.339 0.682 1.00 94.38 82 THR A O 1
ATOM 572 N N . ARG A 1 83 ? 7.319 2.989 0.088 1.00 94.56 83 ARG A N 1
ATOM 573 C CA . ARG A 1 83 ? 7.611 3.864 1.227 1.00 94.56 83 ARG A CA 1
ATOM 574 C C . ARG A 1 83 ? 6.325 4.243 1.934 1.00 94.56 83 ARG A C 1
ATOM 576 O O . ARG A 1 83 ? 5.321 4.560 1.303 1.00 94.56 83 ARG A O 1
ATOM 583 N N . TYR A 1 84 ? 6.378 4.250 3.253 1.00 93.69 84 TYR A N 1
ATOM 584 C CA . TYR A 1 84 ? 5.351 4.839 4.089 1.00 93.69 84 TYR A CA 1
ATOM 585 C C . TYR A 1 84 ? 5.195 6.326 3.743 1.00 93.69 84 TYR A C 1
ATOM 587 O O . TYR A 1 84 ? 6.171 7.077 3.763 1.00 93.69 84 TYR A O 1
ATOM 595 N N . PHE A 1 85 ? 3.972 6.742 3.411 1.00 93.38 85 PHE A N 1
ATOM 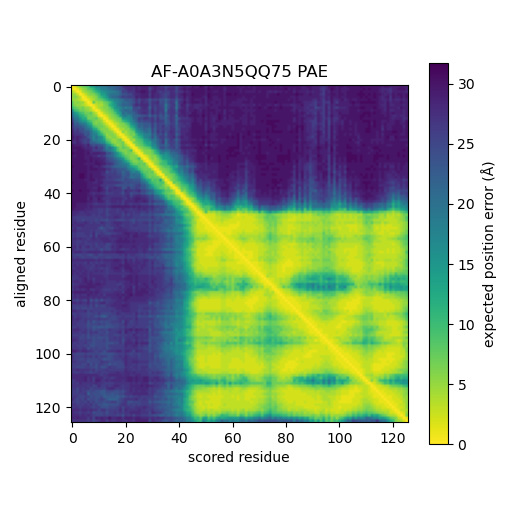596 C CA . PHE A 1 85 ? 3.676 8.120 3.026 1.00 93.38 85 PHE A CA 1
ATOM 597 C C . PHE A 1 85 ? 3.107 8.930 4.188 1.00 93.38 85 PHE A C 1
ATOM 599 O O . PHE A 1 85 ? 3.533 10.060 4.413 1.00 93.38 85 PHE A O 1
ATOM 606 N N . GLY A 1 86 ? 2.142 8.375 4.927 1.00 88.75 86 GLY A N 1
ATOM 607 C CA . GLY A 1 86 ? 1.423 9.143 5.941 1.00 88.75 86 GLY A CA 1
ATOM 608 C C . GLY A 1 86 ? -0.074 8.875 5.987 1.00 88.75 86 GLY A C 1
ATOM 609 O O . GLY A 1 86 ? -0.574 7.900 5.422 1.00 88.75 86 GLY A O 1
ATOM 610 N N . ASN A 1 87 ? -0.779 9.832 6.602 1.00 91.75 87 ASN A N 1
ATOM 611 C CA . ASN A 1 87 ? -2.240 9.885 6.700 1.00 91.75 87 ASN A CA 1
ATOM 612 C C . ASN A 1 87 ? -2.829 8.647 7.383 1.00 91.75 87 ASN A C 1
ATOM 614 O O . ASN A 1 87 ? -3.738 8.006 6.862 1.00 91.75 87 ASN A O 1
ATOM 618 N N . GLU A 1 88 ? -2.270 8.320 8.549 1.00 90.81 88 GLU A N 1
ATOM 619 C CA . GLU A 1 88 ? -2.770 7.249 9.403 1.00 90.81 88 GLU A CA 1
ATOM 620 C C . GLU A 1 88 ? -4.175 7.586 9.908 1.00 90.81 88 GLU A C 1
ATOM 622 O O . GLU A 1 88 ? -4.405 8.626 10.530 1.00 90.81 88 GLU A O 1
ATOM 627 N N . VAL A 1 89 ? -5.102 6.668 9.678 1.00 91.44 89 VAL A N 1
ATOM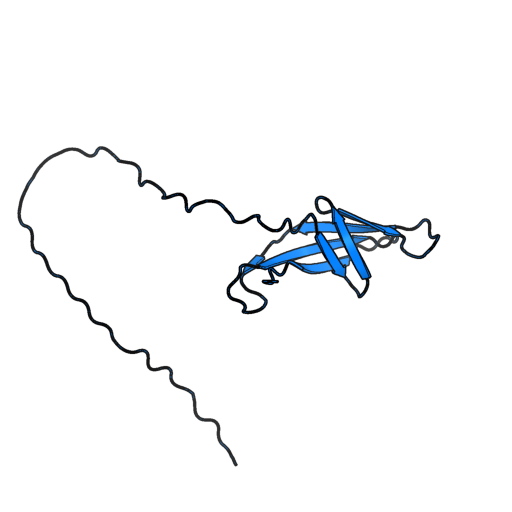 628 C CA . VAL A 1 89 ? -6.433 6.654 10.268 1.00 91.44 89 VAL A CA 1
ATOM 629 C C . VAL A 1 89 ? -6.508 5.429 11.161 1.00 91.44 89 VAL A C 1
ATOM 631 O O . VAL A 1 89 ? -6.139 4.328 10.756 1.00 91.44 89 VAL A O 1
ATOM 634 N N . ARG A 1 90 ? -6.960 5.637 12.393 1.00 90.81 90 ARG A N 1
ATOM 635 C CA . ARG A 1 90 ? -7.069 4.598 13.416 1.00 90.81 90 ARG A CA 1
ATOM 636 C C . ARG A 1 90 ? -8.544 4.322 13.645 1.00 90.81 90 ARG A C 1
ATOM 638 O O . ARG A 1 90 ? -9.331 5.268 13.722 1.00 90.81 90 ARG A O 1
ATOM 645 N N . GLY A 1 91 ? -8.914 3.057 13.711 1.00 89.44 91 GLY A N 1
ATOM 646 C CA . GLY A 1 91 ? -10.303 2.649 13.856 1.00 89.44 91 GLY A CA 1
ATOM 647 C C . GLY A 1 91 ? -10.441 1.148 13.713 1.00 89.44 91 GLY A C 1
ATOM 648 O O . GLY A 1 91 ? -9.479 0.472 13.391 1.00 89.44 91 GLY A O 1
ATOM 649 N N . ASP A 1 92 ? -11.633 0.639 13.959 1.00 89.88 92 ASP A N 1
ATOM 650 C CA . ASP A 1 92 ? -11.956 -0.767 13.750 1.00 89.88 92 ASP A CA 1
ATOM 651 C C . ASP A 1 92 ? -12.425 -0.947 12.293 1.00 89.88 92 ASP A C 1
ATOM 653 O O . ASP A 1 92 ? -13.535 -0.530 11.940 1.00 89.88 92 ASP A O 1
ATOM 657 N N . PHE A 1 93 ? -11.554 -1.463 11.415 1.00 90.19 93 PHE A N 1
ATOM 658 C CA . PHE A 1 93 ? -11.861 -1.623 9.984 1.00 90.19 93 PHE A CA 1
ATOM 659 C C . PHE A 1 93 ? -12.400 -3.017 9.649 1.00 90.19 93 PHE A C 1
ATOM 661 O O . PHE A 1 93 ? -12.976 -3.200 8.572 1.00 90.19 93 PHE A O 1
ATOM 668 N N . ASN A 1 94 ? -12.227 -3.989 10.546 1.00 89.06 94 ASN A N 1
ATOM 669 C CA . ASN A 1 94 ? -12.689 -5.368 10.385 1.00 89.06 94 ASN A CA 1
ATOM 670 C C . ASN A 1 94 ? -13.899 -5.726 11.281 1.00 89.06 94 ASN A C 1
ATOM 672 O O . ASN A 1 94 ? -14.410 -6.842 11.177 1.00 89.06 94 ASN A O 1
ATOM 676 N N . ALA A 1 95 ? -14.395 -4.775 12.077 1.00 87.38 95 ALA A N 1
ATOM 677 C CA . ALA A 1 95 ? -15.486 -4.913 13.041 1.00 87.38 95 ALA A CA 1
ATOM 678 C C . ALA A 1 95 ? -15.221 -5.958 14.142 1.00 87.38 95 ALA A C 1
ATOM 680 O O . ALA A 1 95 ? -16.157 -6.626 14.597 1.00 87.38 95 ALA A O 1
ATOM 681 N N . ASP A 1 96 ? -13.963 -6.129 14.555 1.00 86.88 96 ASP A N 1
ATOM 682 C CA . ASP A 1 96 ? -13.571 -7.094 15.589 1.00 86.88 96 ASP A CA 1
ATOM 683 C C . ASP A 1 96 ? -13.432 -6.484 16.997 1.00 86.88 96 ASP A C 1
ATOM 685 O O . ASP A 1 96 ? -13.142 -7.198 17.962 1.00 86.88 96 ASP A O 1
ATOM 689 N N . GLY A 1 97 ? -13.691 -5.182 17.132 1.00 87.06 97 GLY A N 1
ATOM 690 C CA . GLY A 1 97 ? -13.584 -4.443 18.384 1.00 87.06 97 GLY A CA 1
ATOM 691 C C . GLY A 1 97 ? -12.156 -4.039 18.758 1.00 87.06 97 GLY A C 1
ATOM 692 O O . GLY A 1 97 ? -11.964 -3.489 19.848 1.00 87.06 97 GLY A O 1
ATOM 693 N N . ARG A 1 98 ? -11.156 -4.284 17.901 1.00 86.75 98 ARG A N 1
ATOM 694 C CA . ARG A 1 98 ? -9.775 -3.818 18.075 1.00 86.75 98 ARG A CA 1
ATOM 695 C C . ARG A 1 98 ? -9.477 -2.625 17.178 1.00 86.75 98 ARG A C 1
ATOM 697 O O . ARG A 1 98 ? -10.134 -2.344 16.185 1.00 86.75 98 ARG A O 1
ATOM 704 N N . GLU A 1 99 ? -8.468 -1.867 17.594 1.00 88.69 99 GLU A N 1
ATOM 705 C CA . GLU A 1 99 ? -7.986 -0.725 16.830 1.00 88.69 99 GLU A CA 1
ATOM 706 C C . GLU A 1 99 ? -7.011 -1.193 15.741 1.00 88.69 99 GLU A C 1
ATOM 708 O O . GLU A 1 99 ? -5.917 -1.684 16.040 1.00 88.69 99 GLU A O 1
ATOM 713 N N . ASP A 1 100 ? -7.395 -0.975 14.489 1.00 91.06 100 ASP A N 1
ATOM 714 C CA . ASP A 1 100 ? -6.582 -1.141 13.291 1.00 91.06 100 ASP A CA 1
ATOM 715 C C . ASP A 1 100 ? -5.984 0.204 12.838 1.00 91.06 100 ASP A C 1
ATOM 717 O O . ASP A 1 100 ? -6.389 1.292 13.272 1.00 91.06 100 ASP A O 1
ATOM 721 N N . VAL A 1 101 ? -5.016 0.146 11.917 1.00 92.06 101 VAL A N 1
ATOM 722 C CA . VAL A 1 101 ? -4.384 1.339 11.331 1.00 92.06 101 VAL A CA 1
ATOM 723 C C . VAL A 1 101 ? -4.418 1.270 9.808 1.00 92.06 101 VAL A C 1
ATOM 725 O O . VAL A 1 101 ? -3.803 0.396 9.209 1.00 92.06 101 VAL A O 1
ATOM 728 N N . LEU A 1 102 ? -5.078 2.232 9.167 1.00 92.50 102 LEU A N 1
ATOM 729 C CA . LEU A 1 102 ? -5.064 2.446 7.719 1.00 92.50 102 LEU A CA 1
ATOM 730 C C . LEU A 1 102 ? -4.112 3.594 7.394 1.00 92.50 102 LEU A C 1
ATOM 732 O O . LEU A 1 102 ? -4.176 4.638 8.032 1.00 92.50 102 LEU A O 1
ATOM 736 N N . PHE A 1 103 ? -3.252 3.442 6.396 1.00 93.44 103 PHE A N 1
ATOM 737 C CA . PHE A 1 103 ? -2.328 4.494 5.975 1.00 93.44 103 PHE A CA 1
ATOM 738 C C . PHE A 1 103 ? -2.039 4.413 4.478 1.00 93.44 103 PHE A C 1
ATOM 740 O O . PHE A 1 103 ? -2.393 3.443 3.800 1.00 93.44 103 PHE A O 1
ATOM 747 N N . LEU A 1 104 ? -1.398 5.455 3.949 1.00 94.06 104 LEU A N 1
ATOM 748 C CA . LEU A 1 104 ? -0.955 5.490 2.561 1.00 94.06 104 LEU A CA 1
ATOM 749 C C . LEU A 1 104 ? 0.513 5.085 2.440 1.00 94.06 104 LEU A C 1
ATOM 751 O O . LEU A 1 104 ? 1.362 5.487 3.242 1.00 94.06 104 LEU A O 1
ATOM 755 N N . VAL A 1 105 ? 0.815 4.351 1.375 1.00 94.69 105 VAL A N 1
ATOM 756 C CA . VAL A 1 105 ? 2.177 4.083 0.912 1.00 94.69 105 VAL A CA 1
ATOM 757 C C . VAL A 1 105 ? 2.345 4.562 -0.521 1.00 94.69 105 VAL A C 1
ATOM 759 O O . VAL A 1 105 ? 1.406 4.518 -1.321 1.00 94.69 105 VAL A O 1
ATOM 762 N N . THR A 1 106 ? 3.551 5.004 -0.853 1.00 94.62 106 THR A N 1
ATOM 763 C CA . THR A 1 106 ? 3.964 5.246 -2.232 1.00 94.62 106 THR A CA 1
ATOM 764 C C . THR A 1 106 ? 4.747 4.062 -2.762 1.00 94.62 106 THR A C 1
ATOM 766 O O . THR A 1 106 ? 5.459 3.395 -2.016 1.00 94.62 106 THR A O 1
ATOM 769 N N . GLN A 1 107 ? 4.634 3.804 -4.059 1.00 93.44 107 GLN A N 1
ATOM 770 C CA . GLN A 1 107 ? 5.401 2.781 -4.748 1.00 93.44 107 GLN A CA 1
ATOM 771 C C . GLN A 1 107 ? 6.023 3.351 -6.020 1.00 93.44 107 GLN A C 1
ATOM 773 O O . GLN A 1 107 ? 5.332 3.922 -6.865 1.00 93.44 107 GLN A O 1
ATOM 778 N N . GLU A 1 108 ? 7.324 3.147 -6.168 1.00 92.25 108 GLU A N 1
ATOM 779 C CA . GLU A 1 108 ? 8.112 3.530 -7.335 1.00 92.25 108 GLU A CA 1
ATOM 780 C C . GLU A 1 108 ? 8.587 2.251 -8.026 1.00 92.25 108 GLU A C 1
ATOM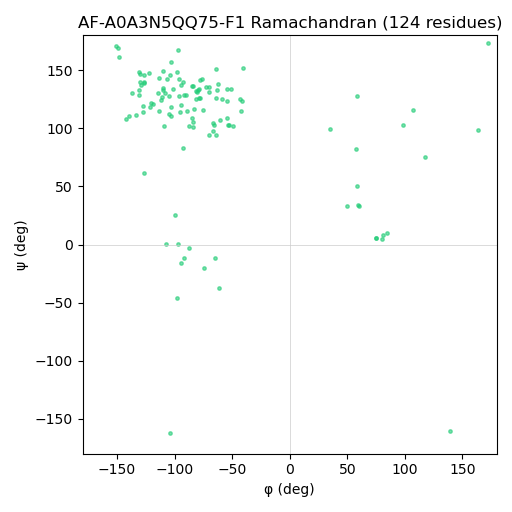 782 O O . GLU A 1 108 ? 9.347 1.492 -7.435 1.00 92.25 108 GLU A O 1
ATOM 787 N N . THR A 1 109 ? 8.144 1.971 -9.255 1.00 86.00 109 THR A N 1
ATOM 788 C CA . THR A 1 109 ? 8.416 0.692 -9.950 1.00 86.00 109 THR A CA 1
ATOM 789 C C . THR A 1 109 ? 9.557 0.765 -10.974 1.00 86.00 109 THR A C 1
ATOM 791 O O . THR A 1 109 ? 9.573 0.006 -11.943 1.00 86.00 109 THR A O 1
ATOM 794 N N . GLY A 1 110 ? 10.498 1.697 -10.800 1.00 78.38 110 GLY A N 1
ATOM 795 C CA . GLY A 1 110 ? 11.634 1.897 -11.712 1.00 78.38 110 GLY A CA 1
ATOM 796 C C . GLY A 1 110 ? 11.336 2.716 -12.979 1.00 78.38 110 GLY A C 1
ATOM 797 O O . GLY A 1 110 ? 12.189 2.792 -13.859 1.00 78.38 110 GLY A O 1
ATOM 798 N N . GLY A 1 111 ? 10.150 3.326 -13.083 1.00 80.31 111 GLY A N 1
ATOM 799 C CA . GLY A 1 111 ? 9.814 4.345 -14.090 1.00 80.31 111 GLY A CA 1
ATOM 800 C C . GLY A 1 111 ? 9.793 5.762 -13.497 1.00 80.31 111 GLY A C 1
ATOM 801 O O . GLY A 1 111 ? 10.298 5.983 -12.403 1.00 80.31 111 GLY A O 1
ATOM 802 N N . SER A 1 112 ? 9.166 6.720 -14.191 1.00 81.50 112 SER A N 1
ATOM 803 C CA . SER A 1 112 ? 8.944 8.092 -13.685 1.00 81.50 112 SER A CA 1
ATOM 804 C C . SER A 1 112 ? 7.659 8.260 -12.860 1.00 81.50 112 SER A C 1
ATOM 806 O O . SER A 1 112 ? 7.378 9.355 -12.379 1.00 81.50 112 SER A O 1
ATOM 808 N N . GLY A 1 113 ? 6.854 7.201 -12.731 1.00 87.56 113 GLY A N 1
ATOM 809 C CA . GLY A 1 113 ? 5.579 7.225 -12.018 1.00 87.56 113 GLY A CA 1
ATOM 810 C C . GLY A 1 113 ? 5.707 6.821 -10.550 1.00 87.56 113 GLY A C 1
ATOM 811 O O . GLY A 1 113 ? 6.394 5.851 -10.226 1.00 87.56 113 GLY A O 1
ATOM 812 N N . THR A 1 114 ? 4.978 7.527 -9.686 1.00 91.31 114 THR A N 1
ATOM 813 C CA . THR A 1 114 ? 4.739 7.148 -8.288 1.00 91.31 114 THR A CA 1
ATOM 814 C C . THR A 1 114 ? 3.277 6.756 -8.128 1.00 91.31 114 THR A C 1
ATOM 816 O O . THR A 1 114 ? 2.380 7.520 -8.484 1.00 91.31 114 THR A O 1
ATOM 819 N N . PHE A 1 115 ? 3.036 5.570 -7.580 1.00 91.69 115 PHE A N 1
ATOM 820 C CA . PHE A 1 115 ? 1.695 5.055 -7.317 1.00 91.69 115 PHE A CA 1
ATOM 821 C C . PHE A 1 115 ? 1.376 5.156 -5.831 1.00 91.69 115 PHE A C 1
ATOM 823 O O . PHE A 1 115 ? 2.260 4.974 -4.999 1.00 91.69 115 PHE A O 1
ATOM 830 N N . PHE A 1 116 ? 0.114 5.419 -5.502 1.00 92.50 116 PHE A N 1
ATOM 831 C CA . PHE A 1 116 ? -0.366 5.495 -4.126 1.00 92.50 116 PHE A CA 1
ATOM 832 C C . PHE A 1 116 ? -1.271 4.304 -3.835 1.00 92.50 116 PHE A C 1
ATOM 834 O O . PHE A 1 116 ? -2.181 4.013 -4.613 1.00 92.50 116 PHE A O 1
ATOM 841 N N . TYR A 1 117 ? -1.042 3.651 -2.700 1.00 92.88 117 TYR A N 1
ATOM 842 C CA . TYR A 1 117 ? -1.872 2.554 -2.215 1.00 92.88 117 TYR A CA 1
ATOM 843 C C . TYR A 1 117 ? -2.328 2.844 -0.789 1.00 92.88 117 TYR A C 1
ATOM 845 O O . TYR A 1 117 ? -1.546 3.330 0.027 1.00 92.88 117 TYR A O 1
ATOM 853 N N . ALA A 1 118 ? -3.586 2.526 -0.495 1.00 92.44 118 ALA A N 1
ATOM 854 C CA . ALA A 1 118 ? -4.090 2.464 0.869 1.00 92.44 118 ALA A CA 1
ATOM 855 C C . ALA A 1 118 ? -3.893 1.043 1.404 1.00 92.44 118 ALA A C 1
ATOM 857 O O . ALA A 1 118 ? -4.278 0.077 0.743 1.00 92.44 118 ALA A O 1
ATOM 858 N N . VAL A 1 119 ? -3.283 0.923 2.580 1.00 92.69 119 VAL A N 1
ATOM 859 C CA . VAL A 1 119 ? -3.002 -0.356 3.242 1.00 92.69 119 VAL A CA 1
ATOM 860 C C . VAL A 1 119 ? -3.477 -0.299 4.687 1.00 92.69 119 VAL A C 1
ATOM 862 O O . VAL A 1 119 ? -3.333 0.728 5.349 1.00 92.69 119 VAL A O 1
ATOM 865 N N . ALA A 1 120 ? -4.064 -1.396 5.162 1.00 91.19 120 ALA A N 1
ATOM 866 C CA . ALA A 1 120 ? -4.532 -1.534 6.535 1.00 91.19 120 ALA A CA 1
ATOM 867 C C . ALA A 1 120 ? -3.675 -2.564 7.276 1.00 91.19 120 ALA A C 1
ATOM 869 O O . ALA A 1 120 ? -3.542 -3.705 6.832 1.00 91.19 120 ALA A O 1
ATOM 870 N N . ALA A 1 121 ? -3.102 -2.153 8.402 1.00 91.19 121 ALA A N 1
ATOM 871 C CA . ALA A 1 121 ? -2.553 -3.037 9.414 1.00 91.19 121 ALA A CA 1
ATOM 872 C C . ALA A 1 121 ? -3.699 -3.477 10.328 1.00 91.19 121 ALA A C 1
ATOM 874 O O . ALA A 1 121 ? -4.150 -2.701 11.173 1.00 91.19 121 ALA A O 1
ATOM 875 N N . VAL A 1 122 ? -4.183 -4.698 10.108 1.00 89.38 122 VAL A N 1
ATOM 876 C CA . VAL A 1 122 ? -5.314 -5.269 10.846 1.00 89.38 122 VAL A CA 1
ATOM 877 C C . VAL A 1 122 ? -4.796 -6.052 12.049 1.00 89.38 122 VAL A C 1
ATOM 879 O O . VAL A 1 122 ? -3.915 -6.906 11.906 1.00 89.38 122 VAL A O 1
ATOM 882 N N . ASN A 1 123 ? -5.330 -5.769 13.232 1.00 85.31 123 ASN A N 1
ATOM 883 C CA . ASN A 1 123 ? -4.959 -6.420 14.480 1.00 85.31 123 ASN A CA 1
ATOM 884 C C . ASN A 1 123 ? -5.878 -7.617 14.752 1.00 85.31 123 ASN A C 1
ATOM 886 O O . ASN A 1 123 ? -6.859 -7.523 15.481 1.00 85.31 123 ASN A O 1
ATOM 890 N N . LEU A 1 124 ? -5.555 -8.758 14.147 1.00 78.06 124 LEU A N 1
ATOM 891 C CA . LEU A 1 124 ? -6.305 -9.996 14.351 1.00 78.06 124 LEU A CA 1
ATOM 892 C C . LEU A 1 124 ? -5.879 -10.679 15.661 1.00 78.06 124 LEU A C 1
ATOM 894 O O . LEU A 1 124 ? -4.687 -10.910 15.880 1.00 78.06 124 LEU A O 1
ATOM 898 N N . GLU A 1 125 ? -6.843 -11.085 16.494 1.00 71.31 125 GLU A N 1
ATOM 899 C CA . GLU A 1 125 ? -6.583 -12.120 17.504 1.00 71.31 125 GLU A CA 1
ATOM 900 C C . GLU A 1 125 ? -6.218 -13.430 16.795 1.00 71.31 125 GLU A C 1
ATOM 902 O O . GLU A 1 125 ? -6.882 -13.837 15.838 1.00 71.31 125 GLU A O 1
ATOM 907 N N . ARG A 1 126 ? -5.142 -14.072 17.254 1.00 54.31 126 ARG A N 1
ATOM 908 C CA . ARG A 1 126 ? -4.674 -15.368 16.753 1.00 54.31 126 ARG A CA 1
ATOM 909 C C . ARG A 1 126 ? -5.146 -16.494 17.661 1.00 54.31 126 ARG A C 1
ATOM 911 O O . ARG A 1 126 ? -4.972 -16.347 18.890 1.00 54.31 126 ARG A O 1
#